Protein AF-A0A330LSP2-F1 (afdb_monomer_lite)

Secondary structure (DSSP, 8-state):
--SSTTTSHHHHHHHHHHHTTSGGGSGGG--HHHHHHHHHHHHHHHHHHHHHHHTT----GGGGS-----

Structure (mmCIF, N/CA/C/O backbone):
data_AF-A0A330LSP2-F1
#
_entry.id   AF-A0A330LSP2-F1
#
loop_
_atom_site.group_PDB
_atom_site.id
_atom_site.type_symbol
_atom_site.label_atom_id
_atom_site.label_alt_id
_atom_site.label_comp_id
_atom_site.label_asym_id
_atom_site.label_entity_id
_atom_site.label_seq_id
_atom_site.pdbx_PDB_ins_code
_atom_site.Cartn_x
_atom_site.Cartn_y
_atom_site.Cartn_z
_atom_site.occupancy
_atom_site.B_iso_or_equiv
_atom_site.auth_seq_id
_atom_site.auth_comp_id
_atom_site.auth_asym_id
_atom_site.auth_atom_id
_atom_site.pdbx_PDB_model_num
ATOM 1 N N . MET A 1 1 ? 28.604 18.044 -14.718 1.00 41.59 1 MET A N 1
ATOM 2 C CA . MET A 1 1 ? 28.070 16.667 -14.606 1.00 41.59 1 MET A CA 1
ATOM 3 C C . MET A 1 1 ? 27.734 16.285 -13.148 1.00 41.59 1 MET A C 1
ATOM 5 O O . MET A 1 1 ? 28.191 15.266 -12.660 1.00 41.59 1 MET A O 1
ATOM 9 N N . LYS A 1 2 ? 26.960 17.111 -12.420 1.00 46.69 2 LYS A N 1
ATOM 10 C CA . LYS A 1 2 ? 26.514 16.859 -11.023 1.00 46.69 2 LYS A CA 1
ATOM 11 C C . LYS A 1 2 ? 25.033 17.224 -10.782 1.00 46.69 2 LYS A C 1
ATOM 13 O O . LYS A 1 2 ? 24.561 17.180 -9.654 1.00 46.69 2 LYS A O 1
ATOM 18 N N . TRP A 1 3 ? 24.297 17.586 -11.837 1.00 40.78 3 TRP A N 1
ATOM 19 C CA . TRP A 1 3 ? 22.936 18.130 -11.730 1.00 40.78 3 TRP A CA 1
ATOM 20 C C . TRP A 1 3 ? 21.825 17.065 -11.785 1.00 40.78 3 TRP A C 1
ATOM 22 O O . TRP A 1 3 ? 20.721 17.331 -11.328 1.00 40.78 3 TRP A O 1
ATOM 32 N N . ILE A 1 4 ? 22.112 15.846 -12.263 1.00 53.47 4 ILE A N 1
ATOM 33 C CA . ILE A 1 4 ? 21.103 14.776 -12.418 1.00 53.47 4 ILE A CA 1
ATOM 34 C C . ILE A 1 4 ? 20.864 13.986 -11.115 1.00 53.47 4 ILE A C 1
ATOM 36 O O . ILE A 1 4 ? 19.767 13.486 -10.887 1.00 53.47 4 ILE A O 1
ATOM 40 N N . THR A 1 5 ? 21.825 13.930 -10.191 1.00 55.84 5 THR A N 1
ATOM 41 C CA . THR A 1 5 ? 21.687 13.150 -8.945 1.00 55.84 5 THR A CA 1
ATOM 42 C C . THR A 1 5 ? 20.928 13.857 -7.821 1.00 55.84 5 THR A C 1
ATOM 44 O O . THR A 1 5 ? 20.610 13.211 -6.828 1.00 55.84 5 THR A O 1
ATOM 47 N N . ARG A 1 6 ? 20.598 15.153 -7.938 1.00 54.06 6 ARG A N 1
ATOM 48 C CA . ARG A 1 6 ? 20.021 15.924 -6.816 1.00 54.06 6 ARG A CA 1
ATOM 49 C C . ARG A 1 6 ? 18.485 15.971 -6.780 1.00 54.06 6 ARG A C 1
ATOM 51 O O . ARG A 1 6 ? 17.935 16.229 -5.718 1.00 54.06 6 ARG A O 1
ATOM 58 N N . PHE A 1 7 ? 17.795 15.673 -7.886 1.00 53.94 7 PH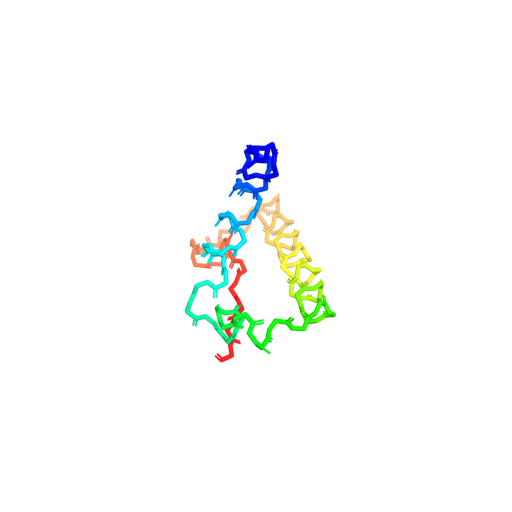E A N 1
ATOM 59 C CA . PHE A 1 7 ? 16.328 15.800 -7.979 1.00 53.94 7 PHE A CA 1
ATOM 60 C C . PHE A 1 7 ? 15.557 14.467 -7.971 1.00 53.94 7 PHE A C 1
ATOM 62 O O . PHE A 1 7 ? 14.379 14.449 -7.630 1.00 53.94 7 PHE A O 1
ATOM 69 N N . GLY A 1 8 ? 16.203 13.337 -8.282 1.00 55.56 8 GLY A N 1
ATOM 70 C CA . GLY A 1 8 ? 15.541 12.022 -8.330 1.00 55.56 8 GLY A CA 1
ATOM 71 C C . GLY A 1 8 ? 15.497 11.253 -7.001 1.00 55.56 8 GLY A C 1
ATOM 72 O O . GLY A 1 8 ? 14.824 10.233 -6.911 1.00 55.56 8 GLY A O 1
ATOM 73 N N . GLN A 1 9 ? 16.211 11.702 -5.965 1.00 62.59 9 GLN A N 1
ATOM 74 C CA . GLN A 1 9 ? 16.501 10.869 -4.786 1.00 62.59 9 GLN A CA 1
ATOM 75 C C . GLN A 1 9 ? 15.272 10.559 -3.922 1.00 62.59 9 GLN A C 1
ATOM 77 O O . GLN A 1 9 ? 15.139 9.437 -3.449 1.00 62.59 9 GLN A O 1
ATOM 82 N N . VAL A 1 10 ? 14.364 11.517 -3.722 1.00 70.81 10 VAL A N 1
ATOM 83 C CA . VAL A 1 10 ? 13.249 11.338 -2.773 1.00 70.81 10 VAL A CA 1
ATOM 84 C C . VAL A 1 10 ? 12.179 10.408 -3.341 1.00 70.81 10 VAL A C 1
ATOM 86 O O . VAL A 1 10 ? 11.745 9.484 -2.661 1.00 70.81 10 VAL A O 1
ATOM 89 N N . GLN A 1 11 ? 11.804 10.602 -4.610 1.00 69.62 11 GLN A N 1
ATOM 90 C CA . GLN A 1 11 ? 10.807 9.755 -5.271 1.00 69.62 11 GLN A CA 1
ATOM 91 C C . GLN A 1 11 ? 11.328 8.326 -5.472 1.00 69.62 11 GLN A C 1
ATOM 93 O O . GLN A 1 11 ? 10.620 7.369 -5.171 1.00 69.62 11 GLN A O 1
ATOM 98 N N . LEU A 1 12 ? 12.591 8.170 -5.891 1.00 76.56 12 LEU A N 1
ATOM 99 C CA . LEU A 1 12 ? 13.215 6.850 -6.027 1.00 76.56 12 LEU A CA 1
ATOM 100 C C . LEU A 1 12 ? 13.467 6.187 -4.668 1.00 76.56 12 LEU A C 1
ATOM 102 O O . LEU A 1 12 ? 13.347 4.973 -4.561 1.00 76.56 12 LEU A O 1
ATOM 106 N N . GLY A 1 13 ? 13.783 6.959 -3.626 1.00 80.31 13 GLY A N 1
ATOM 107 C CA . GLY A 1 13 ? 13.952 6.457 -2.263 1.00 80.31 13 GLY A CA 1
ATOM 108 C C . GLY A 1 13 ? 12.648 5.915 -1.683 1.00 80.31 13 GLY A C 1
ATOM 109 O O . GLY A 1 13 ? 12.614 4.771 -1.239 1.00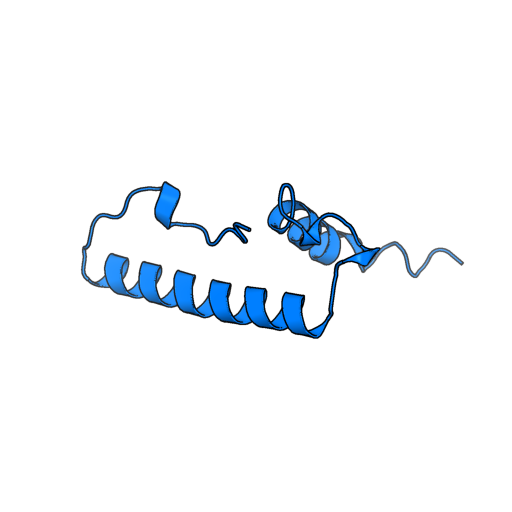 80.31 13 GLY A O 1
ATOM 110 N N . ALA A 1 14 ? 11.563 6.692 -1.764 1.00 82.44 14 ALA A N 1
ATOM 111 C CA . ALA A 1 14 ? 10.234 6.257 -1.334 1.00 82.44 14 ALA A CA 1
ATOM 112 C C . ALA A 1 14 ? 9.761 5.018 -2.110 1.00 82.44 14 ALA A C 1
ATOM 114 O O . ALA A 1 14 ? 9.263 4.065 -1.514 1.00 82.44 14 ALA A O 1
ATOM 115 N N . PHE A 1 15 ? 9.984 5.001 -3.427 1.00 80.81 15 PHE A N 1
ATOM 116 C CA . PHE A 1 15 ? 9.686 3.848 -4.269 1.00 80.81 15 PHE A CA 1
ATOM 117 C C . PHE A 1 15 ? 10.498 2.610 -3.867 1.00 80.81 15 PHE A C 1
ATOM 119 O O . PHE A 1 15 ? 9.923 1.547 -3.654 1.00 80.81 15 PHE A O 1
ATOM 126 N N . ASN A 1 16 ? 11.818 2.744 -3.697 1.00 83.38 16 ASN A N 1
ATOM 127 C CA . ASN A 1 16 ? 12.693 1.640 -3.295 1.00 83.38 16 ASN A CA 1
ATOM 128 C C . ASN A 1 16 ? 12.308 1.080 -1.917 1.00 83.38 16 ASN A C 1
ATOM 130 O O . ASN A 1 16 ? 12.321 -0.132 -1.728 1.00 83.38 16 ASN A O 1
ATOM 134 N N . SER A 1 17 ? 11.933 1.938 -0.963 1.00 85.81 17 SER A N 1
ATOM 135 C CA . SER A 1 17 ? 11.415 1.500 0.337 1.00 85.81 17 SER A CA 1
ATOM 136 C C . SER A 1 17 ? 10.096 0.738 0.219 1.00 85.81 17 SER A C 1
ATO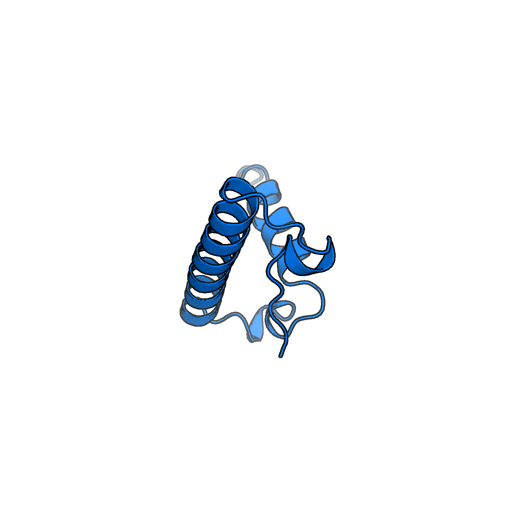M 138 O O . SER A 1 17 ? 9.880 -0.205 0.976 1.00 85.81 17 SER A O 1
ATOM 140 N N . TRP A 1 18 ? 9.225 1.131 -0.713 1.00 85.25 18 TRP A N 1
ATOM 141 C CA . TRP A 1 18 ? 7.930 0.489 -0.930 1.00 85.25 18 TRP A CA 1
ATOM 142 C C . TRP A 1 18 ? 8.052 -0.899 -1.570 1.00 85.25 18 TRP A C 1
ATOM 144 O O . TRP A 1 18 ? 7.370 -1.821 -1.130 1.00 85.25 18 TRP A O 1
ATOM 154 N N . VAL A 1 19 ? 8.946 -1.069 -2.549 1.00 83.94 19 VAL A N 1
ATOM 155 C CA . VAL A 1 19 ? 9.143 -2.359 -3.241 1.00 83.94 19 VAL A CA 1
ATOM 156 C C . VAL A 1 19 ? 10.087 -3.325 -2.518 1.00 83.94 19 VAL A C 1
ATOM 158 O O . VAL A 1 19 ? 10.269 -4.453 -2.975 1.00 83.94 19 VAL A O 1
ATOM 161 N N . LYS A 1 20 ? 10.711 -2.911 -1.410 1.00 84.38 20 LYS A N 1
ATOM 162 C CA . LYS A 1 20 ? 11.664 -3.737 -0.657 1.00 84.38 20 LYS A CA 1
ATOM 163 C C . LYS A 1 20 ? 11.019 -5.048 -0.187 1.00 84.38 20 LYS A C 1
ATOM 165 O O . LYS A 1 20 ? 9.960 -5.029 0.437 1.00 84.38 20 LYS A O 1
ATOM 170 N N . GLY A 1 21 ? 11.691 -6.169 -0.437 1.00 82.12 21 GLY A N 1
ATOM 171 C CA . GLY A 1 21 ? 11.213 -7.517 -0.132 1.00 82.12 21 GLY A CA 1
ATOM 172 C C . GLY A 1 21 ? 10.234 -8.093 -1.159 1.00 82.12 21 GLY A C 1
ATOM 173 O O . GLY A 1 21 ? 9.701 -9.168 -0.916 1.00 82.12 21 GLY A O 1
ATOM 174 N N . SER A 1 22 ? 9.993 -7.403 -2.281 1.00 82.81 22 SER A N 1
ATOM 175 C CA . SER A 1 22 ? 9.188 -7.906 -3.404 1.00 82.81 22 SER A CA 1
ATOM 176 C C . SER A 1 22 ? 10.055 -8.201 -4.628 1.00 82.81 22 SER A C 1
ATOM 178 O O . SER A 1 22 ? 11.197 -7.748 -4.716 1.00 82.81 22 SER A O 1
ATOM 180 N N . TYR A 1 23 ? 9.503 -8.890 -5.631 1.00 83.06 23 TYR A N 1
ATOM 181 C CA . TYR A 1 23 ? 10.213 -9.138 -6.893 1.00 83.06 23 TYR A CA 1
ATOM 182 C C . TYR A 1 23 ? 10.624 -7.848 -7.631 1.00 83.06 23 TYR A C 1
ATOM 184 O O . TYR A 1 23 ? 11.575 -7.874 -8.411 1.00 83.06 23 TYR A O 1
ATOM 192 N N . LEU A 1 24 ? 9.949 -6.723 -7.360 1.00 84.06 24 LEU A N 1
ATOM 193 C CA . LEU A 1 24 ? 10.274 -5.404 -7.906 1.00 84.06 24 LEU A CA 1
ATOM 194 C C . LEU A 1 24 ? 11.513 -4.775 -7.252 1.00 84.06 24 LEU A C 1
ATOM 196 O O . LEU A 1 24 ? 11.982 -3.739 -7.721 1.00 84.06 24 LEU A O 1
ATOM 200 N N . GLU A 1 25 ? 12.067 -5.359 -6.185 1.00 83.62 25 GLU A N 1
ATOM 201 C CA . GLU A 1 25 ? 13.344 -4.912 -5.623 1.00 83.62 25 GLU A CA 1
ATOM 202 C C . GLU A 1 25 ? 14.475 -5.060 -6.655 1.00 83.62 25 GLU A C 1
ATOM 204 O O . GLU A 1 25 ? 15.276 -4.134 -6.816 1.00 83.62 25 GLU A O 1
ATOM 209 N N . ASP A 1 26 ? 14.470 -6.145 -7.435 1.00 82.56 26 ASP A N 1
ATOM 210 C CA . ASP A 1 26 ? 15.385 -6.360 -8.556 1.00 82.56 26 ASP A CA 1
ATOM 211 C C . ASP A 1 26 ? 15.010 -5.463 -9.744 1.00 82.56 26 ASP A C 1
ATOM 213 O O . ASP A 1 26 ? 13.972 -5.633 -10.387 1.00 82.56 26 ASP A O 1
ATOM 217 N N . TYR A 1 27 ? 15.880 -4.505 -10.068 1.00 78.00 27 TYR A N 1
ATOM 218 C CA . TYR A 1 27 ? 15.647 -3.558 -11.157 1.00 78.00 27 TYR A CA 1
ATOM 219 C C . TYR A 1 27 ? 15.500 -4.225 -12.530 1.00 78.00 27 TYR A C 1
ATOM 221 O O . TYR A 1 27 ? 14.831 -3.665 -13.396 1.00 78.00 27 TYR A O 1
ATOM 229 N N . THR A 1 28 ? 16.071 -5.416 -12.727 1.00 81.75 28 THR A N 1
ATOM 230 C CA . THR A 1 28 ? 15.945 -6.174 -13.982 1.00 81.75 28 THR A CA 1
ATOM 231 C C . THR A 1 28 ? 14.552 -6.780 -14.163 1.00 81.75 28 THR A C 1
ATOM 233 O O . THR A 1 28 ? 14.160 -7.107 -15.281 1.00 81.75 28 THR A O 1
ATOM 236 N N . ARG A 1 29 ? 13.776 -6.868 -13.075 1.00 76.31 29 ARG A N 1
ATOM 237 C CA . ARG A 1 29 ? 12.396 -7.372 -13.039 1.00 76.31 29 ARG A CA 1
ATOM 238 C C . ARG A 1 29 ? 11.360 -6.247 -12.920 1.00 76.31 29 ARG A C 1
ATOM 240 O O . ARG A 1 29 ? 10.169 -6.520 -12.807 1.00 76.31 29 ARG A O 1
ATOM 247 N N . ARG A 1 30 ? 11.787 -4.976 -12.968 1.00 79.00 30 ARG A N 1
ATOM 248 C CA . ARG A 1 30 ? 10.902 -3.797 -12.931 1.00 79.00 30 ARG A CA 1
ATOM 249 C C . ARG A 1 30 ? 10.339 -3.499 -14.321 1.00 79.00 30 ARG A C 1
ATOM 251 O O . ARG A 1 30 ? 10.834 -2.624 -15.031 1.00 79.00 30 ARG A O 1
ATOM 258 N N . GLY A 1 31 ? 9.270 -4.195 -14.698 1.00 82.19 31 GLY A N 1
ATOM 259 C CA . GLY A 1 31 ? 8.447 -3.792 -15.835 1.00 82.19 31 GLY A CA 1
ATOM 260 C C . GLY A 1 31 ? 7.745 -2.462 -15.542 1.00 82.19 31 GLY A C 1
ATOM 261 O O . GLY A 1 31 ? 7.061 -2.333 -14.530 1.00 82.19 31 GLY A O 1
ATOM 262 N N . ALA A 1 32 ? 7.882 -1.457 -16.416 1.00 80.00 32 ALA A N 1
ATOM 263 C CA . ALA A 1 32 ? 7.216 -0.159 -16.226 1.00 80.00 32 ALA A CA 1
ATOM 264 C C . ALA A 1 32 ? 5.684 -0.299 -16.116 1.00 80.00 32 ALA A C 1
ATOM 266 O O . ALA A 1 32 ? 5.044 0.406 -15.336 1.00 80.00 32 ALA A O 1
ATOM 267 N N . VAL A 1 33 ? 5.112 -1.246 -16.866 1.00 85.44 33 VAL A N 1
ATOM 268 C CA . VAL A 1 33 ? 3.684 -1.591 -16.817 1.00 85.44 33 VAL A CA 1
ATOM 269 C C . VAL A 1 33 ? 3.311 -2.223 -15.474 1.00 85.44 33 VAL A C 1
ATOM 271 O O . VAL A 1 33 ? 2.316 -1.819 -14.876 1.00 85.44 33 VAL A O 1
ATOM 274 N N . ASP A 1 34 ? 4.121 -3.149 -14.959 1.00 83.62 34 ASP A N 1
ATOM 275 C CA . ASP A 1 34 ? 3.864 -3.818 -13.676 1.00 83.62 34 ASP A CA 1
ATOM 276 C C . ASP A 1 34 ? 3.943 -2.836 -12.507 1.00 83.62 34 ASP A C 1
ATOM 278 O O . ASP A 1 34 ? 3.070 -2.812 -11.637 1.00 83.62 34 ASP A O 1
ATOM 282 N N . VAL A 1 35 ? 4.936 -1.942 -12.532 1.00 86.12 35 VAL A N 1
ATOM 283 C CA . VAL A 1 35 ? 5.060 -0.849 -11.563 1.00 86.12 35 VAL A CA 1
ATOM 284 C C . VAL A 1 35 ? 3.813 0.036 -11.583 1.00 86.12 35 VAL A C 1
ATOM 286 O O . VAL A 1 35 ? 3.220 0.277 -10.529 1.00 86.12 35 VAL A O 1
ATOM 289 N N . ALA A 1 36 ? 3.374 0.478 -12.765 1.00 87.62 36 ALA A N 1
ATOM 290 C CA . ALA A 1 36 ? 2.166 1.289 -12.899 1.00 87.62 36 ALA A CA 1
ATOM 291 C C . ALA A 1 36 ? 0.922 0.550 -12.376 1.00 87.62 36 ALA A C 1
ATOM 293 O O . ALA A 1 36 ? 0.095 1.137 -11.676 1.00 87.62 36 ALA A O 1
ATOM 294 N N . LEU A 1 37 ? 0.812 -0.753 -12.647 1.00 90.81 37 LEU A N 1
ATOM 295 C CA . LEU A 1 37 ? -0.292 -1.577 -12.172 1.00 90.81 37 LEU A CA 1
ATOM 296 C C . LEU A 1 37 ? -0.31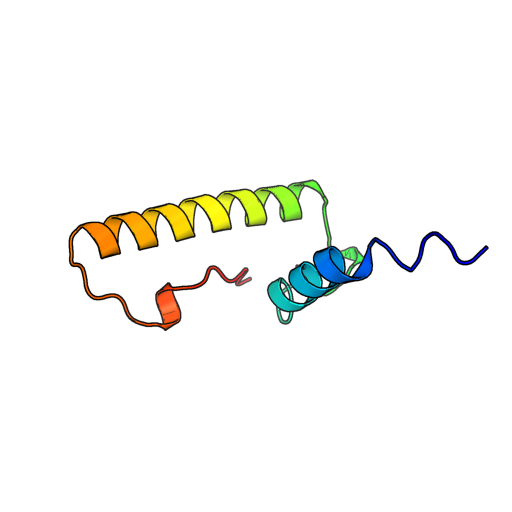1 -1.685 -10.642 1.00 90.81 37 LEU A C 1
ATOM 298 O O . LEU A 1 37 ? -1.372 -1.531 -10.036 1.00 90.81 37 LEU A O 1
ATOM 302 N N . HIS A 1 38 ? 0.836 -1.912 -10.001 1.00 90.81 38 HIS A N 1
ATOM 303 C CA . HIS A 1 38 ? 0.918 -1.948 -8.541 1.00 90.81 38 HIS A CA 1
ATOM 304 C C . HIS A 1 38 ? 0.639 -0.579 -7.909 1.00 90.81 38 HIS A C 1
ATOM 306 O O . HIS A 1 38 ? -0.009 -0.524 -6.864 1.00 90.81 38 HIS A O 1
ATOM 312 N N . MET A 1 39 ? 1.044 0.523 -8.548 1.00 89.62 39 MET A N 1
ATOM 313 C CA . MET A 1 39 ? 0.694 1.871 -8.086 1.00 89.62 39 MET A CA 1
ATOM 314 C C . MET A 1 39 ? -0.820 2.110 -8.133 1.00 89.62 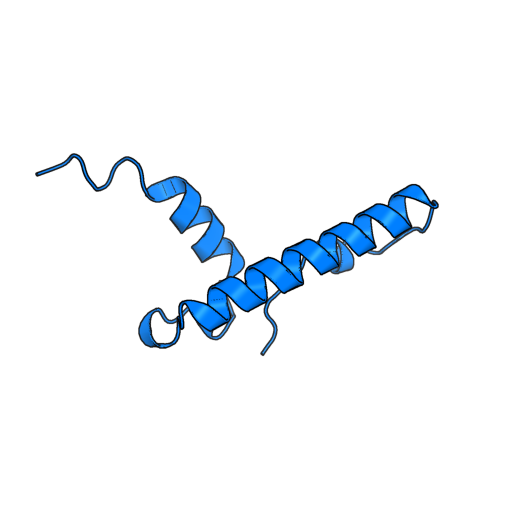39 MET A C 1
ATOM 316 O O . MET A 1 39 ? -1.401 2.555 -7.143 1.00 89.62 39 MET A O 1
ATOM 320 N N . LEU A 1 40 ? -1.478 1.763 -9.245 1.00 93.06 40 LEU A N 1
ATOM 321 C CA . LEU A 1 40 ? -2.931 1.901 -9.389 1.00 93.06 40 LEU A CA 1
ATOM 322 C C . LEU A 1 40 ? -3.692 1.006 -8.402 1.00 93.06 40 LEU A C 1
ATOM 324 O O . LEU A 1 40 ? -4.628 1.464 -7.745 1.00 93.06 40 LEU A O 1
ATOM 328 N N . LYS A 1 41 ? -3.265 -0.254 -8.246 1.00 94.12 41 LYS A N 1
ATOM 329 C CA . LYS A 1 41 ? -3.830 -1.185 -7.255 1.00 94.12 41 LYS A CA 1
ATOM 330 C C . LYS A 1 41 ? -3.667 -0.650 -5.832 1.00 94.12 41 LYS A C 1
ATOM 332 O O . LYS A 1 41 ? -4.631 -0.660 -5.070 1.00 94.12 41 LYS A O 1
ATOM 337 N N . GLY A 1 42 ? -2.480 -0.153 -5.489 1.00 92.69 42 GLY A N 1
ATOM 338 C CA . GLY A 1 42 ? -2.199 0.428 -4.179 1.00 92.69 42 GLY A CA 1
ATOM 339 C C . GLY A 1 42 ? -3.052 1.657 -3.881 1.00 92.69 42 GLY A C 1
ATOM 340 O O . GLY A 1 42 ? -3.612 1.754 -2.792 1.00 92.69 42 GLY A O 1
ATOM 341 N N . ALA A 1 43 ? -3.228 2.550 -4.858 1.00 94.31 43 ALA A N 1
ATOM 342 C CA . ALA A 1 43 ? -4.099 3.714 -4.721 1.00 94.31 43 ALA A CA 1
ATOM 343 C C . ALA A 1 43 ? -5.562 3.309 -4.475 1.00 94.31 43 ALA A C 1
ATOM 345 O O . ALA A 1 43 ? -6.177 3.779 -3.520 1.00 94.31 43 ALA A O 1
ATOM 346 N N . ALA A 1 44 ? -6.100 2.381 -5.274 1.00 96.75 44 ALA A N 1
ATOM 347 C CA . ALA A 1 44 ? -7.468 1.887 -5.106 1.00 96.75 44 ALA A CA 1
ATOM 348 C C . ALA A 1 44 ? -7.677 1.165 -3.761 1.00 96.75 44 ALA A C 1
ATOM 350 O O . ALA A 1 44 ? -8.726 1.304 -3.127 1.00 96.75 44 ALA A O 1
ATOM 351 N N . TYR A 1 45 ? -6.675 0.407 -3.308 1.00 96.31 45 TYR A N 1
ATOM 352 C CA . TYR A 1 45 ? -6.691 -0.256 -2.006 1.00 96.31 45 TYR A CA 1
ATOM 353 C C . TYR A 1 45 ? -6.754 0.759 -0.858 1.00 96.31 45 TYR A C 1
ATOM 355 O O . TYR A 1 45 ? -7.626 0.660 0.005 1.00 96.31 45 TYR A O 1
ATOM 363 N N . LEU A 1 46 ? -5.864 1.757 -0.865 1.00 96.19 46 LEU A N 1
ATOM 364 C CA . LEU A 1 46 ? -5.818 2.786 0.174 1.00 96.19 46 LEU A CA 1
ATOM 365 C C . LEU A 1 46 ? -7.088 3.638 0.192 1.00 96.19 46 LEU A C 1
ATOM 367 O O . LEU A 1 46 ? -7.582 3.960 1.271 1.00 96.19 46 LEU A O 1
ATOM 371 N N . GLU A 1 47 ? -7.656 3.937 -0.977 1.00 97.06 47 GLU A N 1
ATOM 372 C CA . GLU A 1 47 ? -8.944 4.623 -1.069 1.00 97.06 47 GLU A CA 1
ATOM 373 C C . GLU A 1 47 ? -10.040 3.828 -0.354 1.00 97.06 47 GLU A C 1
ATOM 375 O O . GLU A 1 47 ? -10.730 4.357 0.513 1.00 97.06 47 GLU A O 1
ATOM 380 N N . ARG A 1 48 ? -10.147 2.519 -0.612 1.00 97.31 48 ARG A N 1
ATOM 381 C CA . ARG A 1 48 ? -11.118 1.660 0.082 1.00 97.31 48 ARG A CA 1
ATOM 382 C C . ARG A 1 48 ? -10.898 1.628 1.595 1.00 97.31 48 ARG A C 1
ATOM 384 O O . ARG A 1 48 ? -11.866 1.700 2.349 1.00 97.31 48 ARG A O 1
ATOM 391 N N . VAL A 1 49 ? -9.648 1.523 2.041 1.00 96.94 49 VAL A N 1
ATOM 392 C CA . VAL A 1 49 ? -9.302 1.565 3.471 1.00 96.94 49 VAL A CA 1
ATOM 393 C C . VAL A 1 49 ? -9.758 2.884 4.097 1.00 96.94 49 VAL A C 1
ATOM 395 O O . VAL A 1 49 ? -10.333 2.877 5.185 1.00 96.94 49 VAL A O 1
ATOM 398 N N . ASN A 1 50 ? -9.549 4.008 3.412 1.00 96.56 50 ASN A N 1
ATOM 399 C CA . ASN A 1 50 ? -9.992 5.317 3.882 1.00 96.56 50 ASN A CA 1
ATOM 400 C C . ASN A 1 50 ? -11.520 5.419 3.929 1.00 96.56 50 ASN A C 1
ATOM 402 O O . ASN A 1 50 ? -12.055 5.883 4.933 1.00 96.56 50 ASN A O 1
ATOM 406 N N . GLN A 1 51 ? -12.228 4.920 2.913 1.00 97.62 51 GLN A N 1
ATOM 407 C CA . GLN A 1 51 ? -13.695 4.894 2.902 1.00 97.62 51 GLN A CA 1
ATOM 408 C C . GLN A 1 51 ? -14.270 4.091 4.077 1.00 97.62 51 GLN A C 1
ATOM 410 O O . GLN A 1 51 ? -15.192 4.548 4.748 1.00 97.62 51 GLN A O 1
ATOM 415 N N . LEU A 1 52 ? -13.690 2.930 4.390 1.00 96.81 52 LEU A N 1
ATOM 416 C CA . LEU A 1 52 ? -14.098 2.125 5.546 1.00 96.81 52 LEU A CA 1
ATOM 417 C C . LEU A 1 52 ? -13.836 2.850 6.875 1.00 96.81 52 LEU A C 1
ATOM 419 O O . LEU A 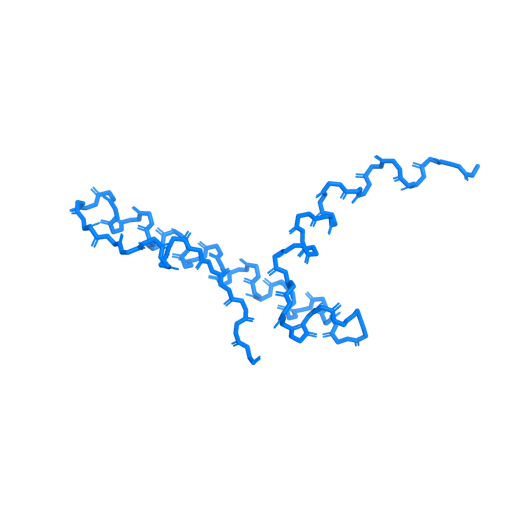1 52 ? -14.693 2.851 7.758 1.00 96.81 52 LEU A O 1
ATOM 423 N N . LYS A 1 53 ? -12.687 3.523 7.011 1.00 95.75 53 LYS A N 1
ATOM 424 C CA . LYS A 1 53 ? -12.382 4.342 8.197 1.00 95.75 53 LYS A CA 1
ATOM 425 C C . LYS A 1 53 ? -13.375 5.491 8.371 1.00 95.75 53 LYS A C 1
ATOM 427 O O . LYS A 1 53 ? -13.817 5.738 9.488 1.00 95.75 53 LYS A O 1
ATOM 432 N N . LEU A 1 54 ? -13.752 6.165 7.282 1.00 96.75 54 LEU A N 1
ATOM 433 C CA . LEU A 1 54 ? -14.759 7.234 7.297 1.00 96.75 54 LEU A CA 1
ATOM 434 C C . LEU A 1 54 ? -16.142 6.731 7.736 1.00 96.75 54 LEU A C 1
ATOM 436 O O . LEU A 1 54 ? -16.903 7.483 8.336 1.00 96.75 54 LEU A O 1
ATOM 440 N N . GLN A 1 55 ? -16.446 5.454 7.496 1.00 97.81 55 GLN A N 1
ATOM 441 C CA . GLN A 1 55 ? -17.663 4.786 7.971 1.00 97.81 55 GLN A CA 1
ATOM 442 C C . GLN A 1 55 ? -17.568 4.308 9.433 1.00 97.81 55 GLN A C 1
ATOM 444 O O . GLN A 1 55 ? -18.506 3.696 9.939 1.00 97.81 55 GLN A O 1
ATOM 449 N N . GLY A 1 56 ? -16.454 4.565 10.126 1.00 96.62 56 GLY A N 1
ATOM 450 C CA . GLY A 1 56 ? -16.243 4.158 11.517 1.00 96.62 56 GLY A CA 1
ATOM 451 C C . GLY A 1 56 ? -15.762 2.715 11.693 1.00 96.62 56 GLY A C 1
ATOM 452 O O . GLY A 1 56 ? -15.722 2.219 12.819 1.00 96.62 56 GLY A O 1
ATOM 453 N N . VAL A 1 57 ? -15.375 2.027 10.613 1.00 96.38 57 VAL A N 1
ATOM 454 C CA . VAL A 1 57 ? -14.826 0.668 10.699 1.00 96.38 57 VAL A CA 1
ATOM 455 C C . VAL A 1 57 ? -13.421 0.718 11.301 1.00 96.38 57 VAL A C 1
ATOM 457 O O . VAL A 1 57 ? -12.518 1.360 10.761 1.00 96.38 57 VAL A O 1
ATOM 460 N N . SER A 1 58 ? -13.222 -0.004 12.406 1.00 94.88 58 SER A N 1
ATOM 461 C CA . SER A 1 58 ? -11.898 -0.204 12.997 1.00 94.88 58 SER A CA 1
ATOM 462 C C . SER A 1 58 ? -11.131 -1.264 12.207 1.00 94.88 58 SER A C 1
ATOM 464 O O . SER A 1 58 ? -11.530 -2.427 12.160 1.00 94.88 58 SER A O 1
ATOM 466 N N . LEU A 1 59 ? -10.038 -0.855 11.563 1.00 93.88 59 LEU A N 1
ATOM 467 C CA . LEU A 1 59 ? -9.166 -1.724 10.773 1.00 93.88 59 LEU A CA 1
ATOM 468 C C . LEU A 1 59 ? -7.829 -1.904 11.493 1.00 93.88 59 LEU A C 1
ATOM 470 O O . LEU A 1 59 ? -7.302 -0.950 12.069 1.00 93.88 59 LEU A O 1
ATOM 474 N N . SER A 1 60 ? -7.255 -3.108 11.424 1.00 94.31 60 SER A N 1
ATOM 475 C CA . SER A 1 60 ? -5.907 -3.349 11.941 1.00 94.31 60 SER A CA 1
ATOM 476 C C . SER A 1 60 ? -4.877 -2.487 11.200 1.00 94.31 60 SER A C 1
ATOM 478 O O . SER A 1 60 ? -5.047 -2.123 10.032 1.00 94.31 60 SER A O 1
ATOM 480 N N . THR A 1 61 ? -3.776 -2.161 11.874 1.00 89.75 61 THR A N 1
ATOM 481 C CA . THR A 1 61 ? -2.686 -1.357 11.298 1.00 89.75 61 THR A CA 1
ATOM 482 C C . THR A 1 61 ? -2.022 -2.036 10.102 1.00 89.75 61 THR A C 1
ATOM 484 O O . THR A 1 61 ? -1.538 -1.349 9.206 1.00 89.75 61 THR A O 1
ATOM 487 N N . GLU A 1 62 ? -2.058 -3.367 10.037 1.00 91.06 62 GLU A N 1
ATOM 488 C CA . GLU A 1 62 ? -1.555 -4.152 8.905 1.00 91.06 62 GLU A CA 1
ATOM 489 C C . GLU A 1 62 ? -2.285 -3.816 7.599 1.00 91.06 62 GLU A C 1
ATOM 491 O O . GLU A 1 62 ? -1.662 -3.740 6.539 1.00 91.06 62 GLU A O 1
ATOM 496 N N . LEU A 1 63 ? -3.586 -3.519 7.678 1.00 92.81 63 LEU A N 1
ATOM 497 C CA . LEU A 1 63 ? -4.403 -3.155 6.521 1.00 92.81 63 LEU A CA 1
ATOM 498 C C . LEU A 1 63 ? -4.200 -1.701 6.077 1.00 92.81 63 LEU A C 1
ATOM 500 O O . LEU A 1 63 ? -4.690 -1.320 5.017 1.00 92.81 63 LEU A O 1
ATOM 504 N N . ALA A 1 64 ? -3.472 -0.878 6.837 1.00 90.94 64 ALA A N 1
ATOM 505 C CA . ALA A 1 64 ? -3.267 0.534 6.515 1.00 90.94 64 ALA A CA 1
ATOM 506 C C . ALA A 1 64 ? -2.268 0.778 5.368 1.00 90.94 64 ALA A C 1
ATOM 508 O O . ALA A 1 64 ? -2.072 1.926 4.972 1.00 90.94 64 ALA A O 1
ATOM 509 N N . SER A 1 65 ? -1.636 -0.271 4.835 1.00 90.62 65 SER A N 1
ATOM 510 C CA . SER A 1 65 ? -0.643 -0.171 3.763 1.00 90.62 65 SER A CA 1
ATOM 511 C C . SER A 1 65 ? -0.854 -1.238 2.693 1.00 90.62 65 SER A C 1
ATOM 513 O O . SER A 1 65 ? -1.170 -2.379 3.016 1.00 90.62 65 SER A O 1
ATOM 515 N N . TYR A 1 66 ? -0.632 -0.878 1.428 1.00 90.94 66 TYR A N 1
ATOM 516 C CA . TYR A 1 66 ? -0.558 -1.838 0.329 1.00 90.94 66 TYR A CA 1
ATOM 517 C C . TYR A 1 66 ? 0.877 -2.348 0.169 1.00 90.94 66 TYR A C 1
ATOM 519 O O . TYR A 1 66 ? 1.805 -1.550 0.008 1.00 90.94 66 TYR A O 1
ATOM 527 N N . ARG A 1 67 ? 1.051 -3.672 0.174 1.00 85.31 67 ARG A N 1
ATOM 528 C CA . ARG A 1 67 ? 2.326 -4.343 -0.101 1.00 85.31 67 ARG A CA 1
ATOM 529 C C . ARG A 1 67 ? 2.192 -5.186 -1.360 1.00 85.31 67 ARG A C 1
ATOM 531 O O . ARG A 1 67 ? 1.191 -5.872 -1.546 1.00 85.31 67 ARG A O 1
ATOM 538 N N . THR A 1 68 ? 3.203 -5.132 -2.217 1.00 75.75 68 THR A N 1
ATOM 539 C CA . THR A 1 68 ? 3.326 -6.014 -3.377 1.00 75.75 68 THR A CA 1
ATOM 540 C C . THR A 1 68 ? 3.826 -7.372 -2.887 1.00 75.75 68 THR A C 1
ATOM 542 O O . THR A 1 68 ? 5.030 -7.596 -2.802 1.00 75.75 68 THR A O 1
ATOM 545 N N . SER A 1 69 ? 2.908 -8.229 -2.444 1.00 66.38 69 SER A N 1
ATOM 546 C CA . SER A 1 69 ? 3.205 -9.621 -2.103 1.00 66.38 69 SER A CA 1
ATOM 547 C C . SER A 1 69 ? 3.089 -10.482 -3.358 1.00 66.38 69 SER A C 1
ATOM 549 O O . SER A 1 69 ? 1.971 -10.681 -3.832 1.00 66.38 69 SER A O 1
ATOM 551 N N . ASP A 1 70 ? 4.226 -10.969 -3.846 1.00 54.94 70 ASP A N 1
ATOM 552 C CA . ASP A 1 70 ? 4.357 -12.182 -4.658 1.00 54.94 70 ASP A CA 1
ATOM 553 C C . ASP A 1 70 ? 5.460 -13.040 -4.027 1.00 54.94 70 ASP A C 1
ATOM 555 O O . ASP A 1 70 ? 6.508 -12.450 -3.660 1.00 54.94 70 ASP A O 1
#

Radius of gyration: 15.28 Å; chains: 1; bounding box: 46×30×30 Å

Foldseek 3Di:
DPPPPPPCCPVVVVVCVQQPPHPVVPVVSDDVVVSVVQVVVFVVQQVVVVVCVVVVDDDDPVSNGDHPDD

Sequence (70 aa):
MKWITRFGQVQLGAFNSWVKGSYLEDYTRRGAVDVALHMLKGAAYLERVNQLKLQGVSLSTELASYRTSD

Organism: NCBI:txid69539

pLDDT: mean 82.54, std 14.62, range [40.78, 97.81]